Protein AF-A0A1Y2K3E5-F1 (afdb_monomer)

Structure (mmCIF, N/CA/C/O backbone):
data_AF-A0A1Y2K3E5-F1
#
_entry.id   AF-A0A1Y2K3E5-F1
#
loop_
_atom_site.group_PDB
_atom_site.id
_atom_site.type_symbol
_atom_site.label_atom_id
_atom_site.label_alt_id
_atom_site.label_comp_id
_atom_site.label_asym_id
_atom_site.label_entity_id
_atom_site.label_seq_id
_atom_site.pdbx_PDB_ins_code
_atom_site.Cartn_x
_atom_site.Cartn_y
_atom_site.Cartn_z
_atom_site.occupancy
_atom_site.B_iso_or_equiv
_atom_site.auth_seq_id
_atom_site.auth_comp_id
_atom_site.auth_asym_id
_atom_site.auth_atom_id
_atom_site.pdbx_PDB_model_num
ATOM 1 N N . MET A 1 1 ? -9.487 16.649 -10.417 1.00 67.56 1 MET A N 1
ATOM 2 C CA . MET A 1 1 ? -9.302 16.530 -8.953 1.00 67.56 1 MET A CA 1
ATOM 3 C C . MET A 1 1 ? -7.944 17.113 -8.614 1.00 67.56 1 MET A C 1
ATOM 5 O O . MET A 1 1 ? -7.043 16.932 -9.424 1.00 67.56 1 MET A O 1
ATOM 9 N N . SER A 1 2 ? -7.803 17.834 -7.501 1.00 84.88 2 SER A N 1
ATOM 10 C CA . SER A 1 2 ? -6.508 18.377 -7.068 1.00 84.88 2 SER A CA 1
ATOM 11 C C . SER A 1 2 ? -6.048 17.631 -5.824 1.00 84.88 2 SER A C 1
ATOM 13 O O . SER A 1 2 ? -6.600 17.840 -4.748 1.00 84.88 2 SER A O 1
ATOM 15 N N . VAL A 1 3 ? -5.051 16.761 -5.981 1.00 93.88 3 VAL A N 1
ATOM 16 C CA . VAL A 1 3 ? -4.453 16.030 -4.858 1.00 93.88 3 VAL A CA 1
ATOM 17 C C . VAL A 1 3 ? -3.696 17.020 -3.977 1.00 93.88 3 VAL A C 1
ATOM 19 O O . VAL A 1 3 ? -2.953 17.856 -4.492 1.00 93.88 3 VAL A O 1
ATOM 22 N N . SER A 1 4 ? -3.884 16.944 -2.660 1.00 94.44 4 SER A N 1
ATOM 23 C CA . SER A 1 4 ? -3.190 17.817 -1.701 1.00 94.44 4 SER A CA 1
ATOM 24 C C . SER A 1 4 ? -2.384 16.999 -0.702 1.00 94.44 4 SER A C 1
ATOM 26 O O . SER A 1 4 ? -2.816 15.931 -0.281 1.00 94.44 4 SER A O 1
ATOM 28 N N . LYS A 1 5 ? -1.209 17.500 -0.309 1.00 96.00 5 LYS A N 1
ATOM 29 C CA . LYS A 1 5 ? -0.314 16.837 0.647 1.00 96.00 5 LYS A CA 1
ATOM 30 C C . LYS A 1 5 ? -0.525 17.366 2.060 1.00 96.00 5 LYS A C 1
ATOM 32 O O . LYS A 1 5 ? -0.457 18.571 2.280 1.00 96.00 5 LYS A O 1
ATOM 37 N N . ILE A 1 6 ? -0.681 16.454 3.014 1.00 95.81 6 ILE A N 1
ATOM 38 C CA . ILE A 1 6 ? -0.695 16.738 4.450 1.00 95.81 6 ILE A CA 1
ATOM 39 C C . ILE A 1 6 ? 0.574 16.125 5.060 1.00 95.81 6 ILE A C 1
ATOM 41 O O . ILE A 1 6 ? 0.726 14.901 5.039 1.00 95.81 6 ILE A O 1
ATOM 45 N N . PRO A 1 7 ? 1.523 16.931 5.564 1.00 92.94 7 PRO A N 1
ATOM 46 C CA . PRO A 1 7 ? 2.723 16.403 6.204 1.00 92.94 7 PRO A CA 1
ATOM 47 C C . PRO A 1 7 ? 2.375 15.711 7.529 1.00 92.94 7 PRO A C 1
ATOM 49 O O . PRO A 1 7 ? 1.519 16.190 8.267 1.00 92.94 7 PRO A O 1
ATOM 52 N N . TYR A 1 8 ? 3.065 14.610 7.836 1.00 89.31 8 TYR A N 1
ATOM 53 C CA . TYR A 1 8 ? 2.961 13.923 9.129 1.00 89.31 8 TYR A CA 1
ATOM 54 C C . TYR A 1 8 ? 4.321 13.882 9.838 1.00 89.31 8 TYR A C 1
ATOM 56 O O . TYR A 1 8 ? 4.455 14.357 10.961 1.00 89.31 8 TYR A O 1
ATOM 64 N N . SER A 1 9 ? 5.360 13.396 9.155 1.00 89.31 9 SER A N 1
ATOM 65 C CA . SER A 1 9 ? 6.743 13.390 9.646 1.00 89.31 9 SER A CA 1
ATOM 66 C C . SER A 1 9 ? 7.739 13.542 8.490 1.00 89.31 9 SER A C 1
ATOM 68 O O . SER A 1 9 ? 7.356 13.722 7.334 1.00 89.31 9 SER A O 1
ATOM 70 N N . SER A 1 10 ? 9.040 13.436 8.777 1.00 86.31 10 SER A N 1
ATOM 71 C CA . SER A 1 10 ? 10.074 13.360 7.734 1.00 86.31 10 SER A CA 1
ATOM 72 C C . SER A 1 10 ? 9.998 12.076 6.895 1.00 86.31 10 SER A C 1
ATOM 74 O O . SER A 1 10 ? 10.563 12.033 5.803 1.00 86.31 10 SER A O 1
ATOM 76 N N . LYS A 1 11 ? 9.303 11.040 7.387 1.00 88.25 11 LYS A N 1
ATOM 77 C CA . LYS A 1 11 ? 9.222 9.707 6.768 1.00 88.25 11 LYS A CA 1
ATOM 78 C C . LYS A 1 11 ? 7.823 9.357 6.243 1.00 88.25 11 LYS A C 1
ATOM 80 O O . LYS A 1 11 ? 7.705 8.407 5.477 1.00 88.25 11 LYS A O 1
ATOM 85 N N . ALA A 1 12 ? 6.784 10.112 6.607 1.00 93.19 12 ALA A N 1
ATOM 86 C CA . ALA A 1 12 ? 5.406 9.853 6.188 1.00 93.19 12 ALA A CA 1
ATOM 87 C C . ALA A 1 12 ? 4.617 11.146 5.919 1.00 93.19 12 ALA A C 1
ATOM 89 O O . ALA A 1 12 ? 4.841 12.189 6.537 1.00 93.19 12 ALA A O 1
ATOM 90 N N . PHE A 1 13 ? 3.665 11.069 4.993 1.00 95.38 13 PHE A N 1
ATOM 91 C CA . PHE A 1 13 ? 2.698 12.123 4.693 1.00 95.38 13 PHE A CA 1
ATOM 92 C C . PHE A 1 13 ? 1.422 11.498 4.125 1.00 95.38 13 PHE A C 1
ATOM 94 O O . PHE A 1 13 ? 1.464 10.401 3.571 1.00 95.38 13 PHE A O 1
ATOM 101 N N . ALA A 1 14 ? 0.304 12.211 4.225 1.00 96.44 14 ALA A N 1
ATOM 102 C CA . ALA A 1 14 ? -0.957 11.822 3.609 1.00 96.44 14 ALA A CA 1
ATOM 103 C C . ALA A 1 14 ? -1.221 12.632 2.332 1.00 96.44 14 ALA A C 1
ATOM 105 O O . ALA A 1 14 ? -0.739 13.757 2.174 1.00 96.44 14 ALA A O 1
ATOM 106 N N . LEU A 1 15 ? -2.003 12.048 1.426 1.00 97.31 15 LEU A N 1
ATOM 107 C CA . LEU A 1 15 ? -2.538 12.707 0.240 1.00 97.31 15 LEU A CA 1
ATOM 108 C C . LEU A 1 15 ? -4.065 12.683 0.312 1.00 97.31 15 LEU A C 1
ATOM 110 O O . LEU A 1 15 ? -4.647 11.618 0.507 1.00 97.31 15 LEU A O 1
ATOM 114 N N . THR A 1 16 ? -4.712 13.831 0.140 1.00 96.62 16 THR A N 1
ATOM 115 C CA . THR A 1 16 ? -6.176 13.924 0.057 1.00 96.62 16 THR A CA 1
ATOM 116 C C . THR A 1 16 ? -6.634 13.968 -1.393 1.00 96.62 16 THR A C 1
ATOM 118 O O . THR A 1 16 ? -5.876 14.367 -2.278 1.00 96.62 16 THR A O 1
ATOM 121 N N . GLU A 1 17 ? -7.882 13.557 -1.639 1.00 95.44 17 GLU A N 1
ATOM 122 C CA . GLU A 1 17 ? -8.506 13.575 -2.971 1.00 95.44 17 GLU A CA 1
ATOM 123 C C . GLU A 1 17 ? -7.749 12.755 -4.038 1.00 95.44 17 GLU A C 1
ATOM 125 O O . GLU A 1 17 ? -7.818 13.057 -5.232 1.00 95.44 17 GLU A O 1
ATOM 130 N N . LEU A 1 18 ? -7.014 11.709 -3.624 1.00 97.19 18 LEU A N 1
ATOM 131 C CA . LEU A 1 18 ? -6.281 10.823 -4.541 1.00 97.19 18 LEU A CA 1
ATOM 132 C C . LEU A 1 18 ? -7.225 10.013 -5.444 1.00 97.19 18 LEU A C 1
ATOM 134 O O . LEU A 1 18 ? -6.921 9.788 -6.619 1.00 97.19 18 LEU A O 1
ATOM 138 N N . LEU A 1 19 ? -8.356 9.580 -4.884 1.00 96.88 19 LEU A N 1
ATOM 139 C CA . LEU A 1 19 ? -9.433 8.879 -5.573 1.00 96.88 19 LEU A CA 1
ATOM 140 C C . LEU A 1 19 ? -10.728 9.670 -5.433 1.00 96.88 19 LEU A C 1
ATOM 142 O O . LEU A 1 19 ? -11.028 10.160 -4.346 1.00 96.88 19 LEU A O 1
ATOM 146 N N . ASN A 1 20 ? -11.536 9.724 -6.492 1.00 95.75 20 ASN A N 1
ATOM 147 C CA . ASN A 1 20 ? -12.933 10.117 -6.323 1.00 95.75 20 ASN A CA 1
ATOM 148 C C . ASN A 1 20 ? -13.774 8.969 -5.765 1.00 95.75 20 ASN A C 1
ATOM 150 O O . ASN A 1 20 ? -13.440 7.786 -5.811 1.00 95.75 20 ASN A O 1
ATOM 154 N N . ASP A 1 21 ? -14.956 9.360 -5.327 1.00 95.75 21 ASP A N 1
ATOM 155 C CA . ASP A 1 21 ? -16.085 8.521 -4.976 1.00 95.75 21 ASP A CA 1
ATOM 156 C C . ASP A 1 21 ? -16.366 7.337 -5.910 1.00 95.75 21 ASP A C 1
ATOM 158 O O . ASP A 1 21 ? -16.609 6.223 -5.441 1.00 95.75 21 ASP A O 1
ATOM 162 N N . ALA A 1 22 ? -16.366 7.554 -7.226 1.00 97.31 22 ALA A N 1
ATOM 163 C CA . ALA A 1 22 ? -16.674 6.499 -8.183 1.00 97.31 22 ALA A CA 1
ATOM 164 C C . ALA A 1 22 ? -15.540 5.466 -8.269 1.00 97.31 22 ALA A C 1
ATOM 166 O O . ALA A 1 22 ? -15.823 4.267 -8.274 1.00 97.31 22 ALA A O 1
ATOM 167 N N . GLU A 1 23 ? -14.283 5.916 -8.268 1.00 97.56 23 GLU A N 1
ATOM 168 C CA . GLU A 1 23 ? -13.084 5.070 -8.256 1.00 97.56 23 GLU A CA 1
ATOM 169 C C . GLU A 1 23 ? -13.016 4.236 -6.974 1.00 97.56 23 GLU A C 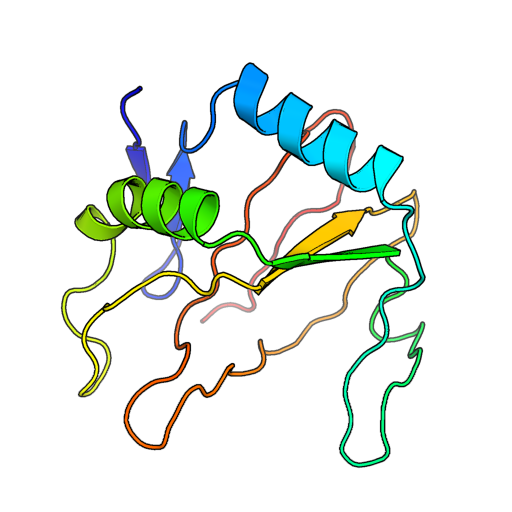1
ATOM 171 O O . GLU A 1 23 ? -12.880 3.014 -7.024 1.00 97.56 23 GLU A O 1
ATOM 176 N N . ARG A 1 24 ? -13.218 4.881 -5.823 1.00 97.19 24 ARG A N 1
ATOM 177 C CA . ARG A 1 24 ? -13.256 4.239 -4.507 1.00 97.19 24 ARG A CA 1
ATOM 178 C C . ARG A 1 24 ? -14.311 3.132 -4.440 1.00 97.19 24 ARG A C 1
ATOM 180 O O . ARG A 1 24 ? -14.005 1.991 -4.093 1.00 97.19 24 ARG A O 1
ATOM 187 N N . ARG A 1 25 ? -15.543 3.429 -4.876 1.00 97.69 25 ARG A N 1
ATOM 188 C CA . ARG A 1 25 ? -16.626 2.433 -4.960 1.00 97.69 25 ARG A CA 1
ATOM 189 C C . ARG A 1 25 ? -16.332 1.323 -5.969 1.00 97.69 25 ARG A C 1
ATOM 191 O O . ARG A 1 25 ? -16.740 0.187 -5.740 1.00 97.69 25 ARG A O 1
ATOM 198 N N . ALA A 1 26 ? -15.659 1.619 -7.081 1.00 98.00 26 ALA A N 1
ATOM 199 C CA . ALA A 1 26 ? -15.283 0.606 -8.065 1.00 98.00 26 ALA A CA 1
ATOM 200 C C . ALA A 1 26 ? -14.273 -0.398 -7.488 1.00 98.00 26 ALA A C 1
ATOM 202 O O . ALA A 1 26 ? -14.478 -1.601 -7.643 1.00 98.00 26 ALA A O 1
ATOM 203 N N . ILE A 1 27 ? -13.259 0.073 -6.755 1.00 98.06 27 ILE A N 1
ATOM 204 C CA . ILE A 1 27 ? -12.273 -0.792 -6.088 1.00 98.06 27 ILE A CA 1
ATOM 205 C C . ILE A 1 27 ? -12.944 -1.660 -5.013 1.00 98.06 27 ILE A C 1
ATOM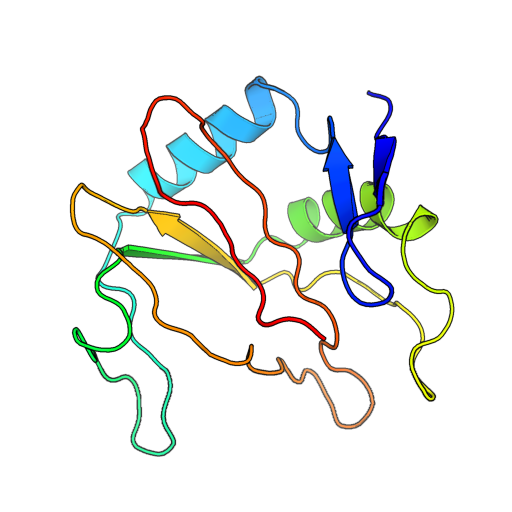 207 O O . ILE A 1 27 ? -12.716 -2.869 -4.975 1.00 98.06 27 ILE A O 1
ATOM 211 N N . ILE A 1 28 ? -13.834 -1.088 -4.190 1.00 97.69 28 ILE A N 1
ATOM 212 C CA . ILE A 1 28 ? -14.593 -1.858 -3.186 1.00 97.69 28 ILE A CA 1
ATOM 213 C C . ILE A 1 28 ? -15.428 -2.961 -3.849 1.00 97.69 28 ILE A C 1
ATOM 215 O O . ILE A 1 28 ? -15.378 -4.118 -3.423 1.00 97.69 28 ILE A O 1
ATOM 219 N N . ARG A 1 29 ? -16.175 -2.627 -4.914 1.00 98.00 29 ARG A N 1
ATOM 220 C CA . ARG A 1 29 ? -16.987 -3.609 -5.653 1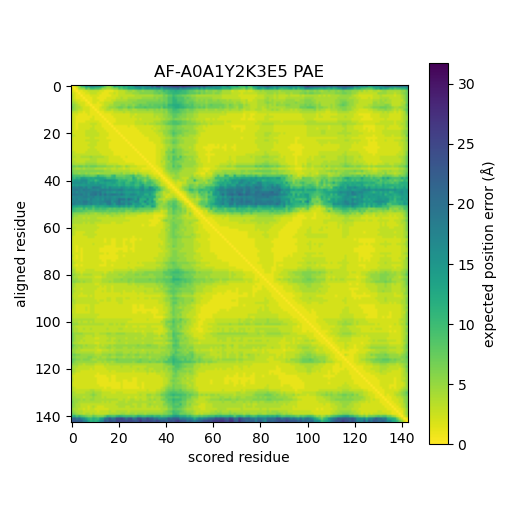.00 98.00 29 ARG A CA 1
ATOM 221 C C . ARG A 1 29 ? -16.136 -4.715 -6.266 1.00 98.00 29 ARG A C 1
ATOM 223 O O . ARG A 1 29 ? -16.555 -5.866 -6.228 1.00 98.00 29 ARG A O 1
ATOM 230 N N . ARG A 1 30 ? -14.953 -4.383 -6.792 1.00 97.31 30 ARG A N 1
ATOM 231 C CA . ARG A 1 30 ? -14.008 -5.374 -7.318 1.00 97.31 30 ARG A CA 1
ATOM 232 C C . ARG A 1 30 ? -13.610 -6.381 -6.243 1.00 97.31 30 ARG A C 1
ATOM 234 O O . ARG A 1 30 ? -13.745 -7.574 -6.472 1.00 97.31 30 ARG A O 1
ATOM 241 N N . GLY A 1 31 ? -13.219 -5.917 -5.054 1.00 95.69 31 GLY A N 1
ATOM 242 C CA . GLY A 1 31 ? -12.882 -6.814 -3.943 1.00 95.69 31 GLY A CA 1
ATOM 243 C C . GLY A 1 31 ? -14.030 -7.736 -3.541 1.00 95.69 31 GLY A C 1
ATOM 244 O O . GLY A 1 31 ? -13.823 -8.922 -3.303 1.00 95.69 31 GLY A O 1
ATOM 245 N N . ALA A 1 32 ? -15.257 -7.208 -3.497 1.00 95.56 32 ALA A N 1
ATOM 246 C CA . ALA A 1 32 ? -16.439 -8.019 -3.212 1.00 95.56 32 ALA A CA 1
ATOM 247 C C . ALA A 1 32 ? -16.694 -9.088 -4.291 1.00 95.56 32 ALA A C 1
ATOM 249 O O . ALA A 1 32 ? -17.079 -10.203 -3.949 1.00 95.56 32 ALA A O 1
ATOM 250 N N . ALA A 1 33 ? -16.465 -8.757 -5.565 1.00 96.81 33 ALA A N 1
ATOM 251 C CA . ALA A 1 33 ? -16.651 -9.672 -6.688 1.00 96.81 33 ALA A CA 1
ATOM 252 C C . ALA A 1 33 ? -15.558 -10.751 -6.782 1.00 96.81 33 ALA A C 1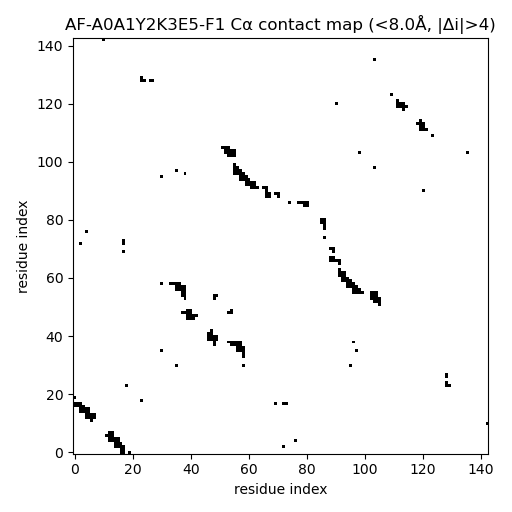
ATOM 254 O O . ALA A 1 33 ? -15.867 -11.889 -7.120 1.00 96.81 33 ALA A O 1
ATOM 255 N N . GLU A 1 34 ? -14.301 -10.412 -6.483 1.00 95.69 34 GLU A N 1
ATOM 256 C CA . GLU A 1 34 ? -13.179 -11.364 -6.521 1.00 95.69 34 GLU A CA 1
ATOM 257 C C . GLU A 1 34 ? -13.184 -12.343 -5.337 1.00 95.69 34 GLU A C 1
ATOM 259 O O . GLU A 1 34 ? -12.705 -13.465 -5.471 1.00 95.69 34 GLU A O 1
ATOM 264 N N . GLY A 1 35 ? -13.776 -11.953 -4.205 1.00 94.38 35 GLY A N 1
ATOM 265 C CA . GLY A 1 35 ? -13.905 -12.807 -3.027 1.00 94.38 35 GLY A CA 1
ATOM 266 C C . GLY A 1 35 ? -12.706 -12.696 -2.084 1.00 94.38 35 GLY A C 1
ATOM 267 O O . GLY A 1 35 ? -11.568 -13.010 -2.415 1.00 94.38 35 GLY A O 1
ATOM 268 N N . TYR A 1 36 ? -12.975 -12.243 -0.863 1.00 94.50 36 TYR A N 1
ATOM 269 C CA . TYR A 1 36 ? -11.956 -12.064 0.166 1.00 94.50 36 TYR A CA 1
ATOM 270 C C . TYR A 1 36 ? -11.544 -13.392 0.806 1.00 94.50 36 TYR A C 1
ATOM 272 O O . TYR A 1 36 ? -12.390 -14.205 1.178 1.00 94.50 36 TYR A O 1
ATOM 280 N N . HIS A 1 37 ? -10.240 -13.553 1.027 1.00 91.56 37 HIS A N 1
ATOM 281 C CA . HIS A 1 37 ? -9.663 -14.681 1.756 1.00 91.56 37 HIS A CA 1
ATOM 282 C C . HIS A 1 37 ? -8.823 -14.195 2.934 1.00 91.56 37 HIS A C 1
ATOM 284 O O . HIS A 1 37 ? -8.380 -13.048 2.954 1.00 91.56 37 HIS A O 1
ATOM 290 N N . LYS A 1 38 ? -8.548 -15.073 3.903 1.00 90.06 38 LYS A N 1
ATOM 291 C CA . LYS A 1 38 ? -7.661 -14.737 5.021 1.00 90.06 38 LYS A CA 1
ATOM 292 C C . LYS A 1 38 ? -6.309 -14.245 4.516 1.00 90.06 38 LYS A C 1
ATOM 294 O O . LYS A 1 38 ? -5.686 -14.840 3.632 1.00 90.06 38 LYS A O 1
ATOM 299 N N . ALA A 1 39 ? -5.850 -13.129 5.069 1.00 83.50 39 ALA A N 1
ATOM 300 C CA . ALA A 1 39 ? -4.629 -12.500 4.621 1.00 83.50 39 ALA A CA 1
ATOM 301 C C . ALA A 1 39 ? -3.412 -13.309 5.117 1.00 83.50 39 ALA A C 1
ATOM 303 O O . ALA A 1 39 ? -2.870 -13.060 6.186 1.00 83.50 39 ALA A O 1
ATOM 304 N N . LEU A 1 40 ? -2.886 -14.222 4.296 1.00 82.25 40 LEU A N 1
ATOM 305 C CA . LEU A 1 40 ? -1.684 -15.009 4.632 1.00 82.25 40 LEU A CA 1
ATOM 306 C C . LEU A 1 40 ? -0.388 -14.185 4.556 1.00 82.25 40 LEU A C 1
ATOM 308 O O . LEU A 1 40 ? -0.207 -13.405 3.608 1.00 82.25 40 LEU A O 1
ATOM 312 N N . MET A 1 41 ? 0.510 -14.358 5.522 1.00 72.44 41 MET A N 1
ATOM 313 C CA . MET A 1 41 ? 1.869 -13.809 5.500 1.00 72.44 41 MET A CA 1
ATOM 314 C C . MET A 1 41 ? 2.787 -14.707 4.675 1.00 72.44 41 MET A C 1
ATOM 316 O O . MET A 1 41 ? 2.607 -15.919 4.659 1.00 72.44 41 MET A O 1
ATOM 320 N N . GLN A 1 42 ? 3.745 -14.112 3.970 1.00 77.19 42 GLN A N 1
ATOM 321 C CA . GLN A 1 42 ? 4.764 -14.867 3.241 1.00 77.19 42 GLN A CA 1
ATOM 322 C C . GLN A 1 42 ? 5.979 -15.038 4.153 1.00 77.19 42 GLN A C 1
ATOM 324 O O . GLN A 1 42 ? 6.538 -14.039 4.602 1.00 77.19 42 GLN A O 1
ATOM 329 N N . THR A 1 43 ? 6.360 -16.282 4.423 1.00 73.38 43 THR A N 1
ATOM 330 C CA . THR A 1 43 ? 7.580 -16.658 5.147 1.00 73.38 43 THR A CA 1
ATOM 331 C C . THR A 1 43 ? 8.496 -17.464 4.227 1.00 73.38 43 THR A C 1
ATOM 333 O O . THR A 1 43 ? 8.090 -17.840 3.127 1.00 73.38 43 THR A O 1
ATOM 336 N N . GLU A 1 44 ? 9.722 -17.760 4.663 1.00 72.31 44 GLU A N 1
ATOM 337 C CA . GLU A 1 44 ? 10.640 -18.625 3.900 1.00 72.31 44 GLU A CA 1
ATOM 338 C C . GLU A 1 44 ? 10.032 -20.017 3.646 1.00 72.31 44 GLU A C 1
ATOM 340 O O . GLU A 1 44 ? 10.146 -20.544 2.542 1.00 72.31 44 GLU A O 1
ATOM 345 N N . ASP A 1 45 ? 9.274 -20.544 4.614 1.00 76.88 45 ASP A N 1
ATOM 346 C CA . ASP A 1 45 ? 8.608 -21.853 4.530 1.00 76.88 45 ASP A CA 1
ATOM 347 C C . ASP A 1 45 ? 7.230 -21.833 3.829 1.00 76.88 45 ASP A C 1
ATOM 349 O O . ASP A 1 45 ? 6.501 -22.826 3.844 1.00 76.88 45 ASP A O 1
ATOM 353 N N . GLY A 1 46 ? 6.842 -20.709 3.211 1.00 75.44 46 GLY A N 1
ATOM 354 C CA . GLY A 1 46 ? 5.578 -20.566 2.480 1.00 75.44 46 GLY A CA 1
ATOM 355 C C . GLY A 1 46 ? 4.563 -19.622 3.129 1.00 75.44 46 GLY A C 1
ATOM 356 O O . GLY A 1 46 ? 4.903 -18.725 3.894 1.00 75.44 46 GLY A O 1
ATOM 357 N N . ALA A 1 47 ? 3.288 -19.756 2.754 1.00 75.88 47 ALA A N 1
ATOM 358 C CA . ALA A 1 47 ? 2.238 -18.850 3.213 1.00 75.88 47 ALA A CA 1
ATOM 359 C C . ALA A 1 47 ? 1.639 -19.319 4.549 1.00 75.88 47 ALA A C 1
ATOM 361 O O . ALA A 1 47 ? 1.028 -20.385 4.608 1.00 75.88 47 ALA A O 1
ATOM 362 N N . VAL A 1 48 ? 1.752 -18.504 5.599 1.00 76.88 48 VAL A N 1
ATOM 363 C CA . VAL A 1 48 ? 1.261 -18.824 6.950 1.00 76.88 48 VAL A CA 1
ATOM 364 C C . VAL A 1 48 ? 0.147 -17.861 7.355 1.00 76.88 48 VAL A C 1
ATOM 366 O O . VAL A 1 48 ? 0.236 -16.649 7.138 1.00 76.88 48 VAL A O 1
ATOM 369 N N . TYR A 1 49 ? -0.921 -18.388 7.955 1.00 74.81 49 TYR A N 1
ATOM 370 C CA . TYR A 1 49 ? -1.897 -17.573 8.677 1.00 74.81 49 TYR A CA 1
ATOM 371 C C . TYR A 1 49 ? -1.403 -17.392 10.113 1.00 74.81 49 TYR A C 1
ATOM 373 O O . TYR A 1 49 ? -1.425 -18.340 10.892 1.00 74.81 49 TYR A O 1
ATOM 381 N N . ALA A 1 50 ? -0.920 -16.196 10.445 1.00 75.62 50 ALA A N 1
ATOM 382 C CA . ALA A 1 50 ? -0.533 -15.847 11.807 1.00 75.62 50 ALA A CA 1
ATOM 383 C C . ALA A 1 50 ? -1.548 -14.854 12.363 1.00 75.62 50 ALA A C 1
ATOM 385 O O . ALA A 1 50 ? -1.396 -13.641 12.218 1.00 75.62 50 ALA A O 1
ATOM 386 N N . GLU A 1 51 ? -2.599 -15.401 12.964 1.00 74.12 51 GLU A N 1
ATOM 387 C CA . GLU A 1 51 ? -3.724 -14.633 13.496 1.00 74.12 51 GLU A CA 1
ATOM 388 C C . GLU A 1 51 ? -3.284 -13.568 14.510 1.00 74.12 51 GLU A C 1
ATOM 390 O O . GLU A 1 51 ? -3.811 -12.462 14.482 1.00 74.12 51 GLU A O 1
ATOM 395 N N . GLU A 1 52 ? -2.249 -13.871 15.301 1.00 77.75 52 GLU A N 1
ATOM 396 C CA . GLU A 1 52 ? -1.629 -12.967 16.284 1.00 77.75 52 GLU A CA 1
ATOM 397 C C . GLU A 1 52 ? -0.917 -11.759 15.658 1.00 77.75 52 GLU A C 1
ATOM 399 O O . GLU A 1 52 ? -0.645 -10.771 16.329 1.00 77.75 52 GLU A O 1
ATOM 404 N N . THR A 1 53 ? -0.560 -11.834 14.373 1.00 76.94 53 THR A N 1
ATOM 405 C CA . THR A 1 53 ? 0.082 -10.729 13.646 1.00 76.94 53 THR A CA 1
ATOM 406 C C . THR A 1 53 ? -0.941 -9.975 12.816 1.00 76.94 53 THR A C 1
ATOM 408 O O . THR A 1 53 ? -0.948 -8.745 12.786 1.00 76.94 53 THR A O 1
ATOM 411 N N . ARG A 1 54 ? -1.819 -10.705 12.125 1.00 86.94 54 ARG A N 1
ATOM 412 C CA . ARG A 1 54 ? -2.949 -10.129 11.405 1.00 86.94 54 ARG A CA 1
ATOM 413 C C . ARG A 1 54 ? -4.039 -11.160 11.177 1.00 86.94 54 ARG A C 1
ATOM 415 O O . ARG A 1 54 ? -3.780 -12.303 10.805 1.00 86.94 54 ARG A O 1
ATOM 422 N N . ASN A 1 55 ? -5.274 -10.707 11.276 1.00 90.56 55 ASN A N 1
ATOM 423 C CA . ASN A 1 55 ? -6.468 -11.537 11.116 1.00 90.56 55 ASN A CA 1
ATOM 424 C C . ASN A 1 55 ? -7.438 -10.981 10.055 1.00 90.56 55 ASN A C 1
ATOM 426 O O . ASN A 1 55 ? -8.542 -11.504 9.877 1.00 90.56 55 ASN A O 1
ATOM 430 N N . ASN A 1 56 ? -7.010 -9.944 9.325 1.00 92.94 56 ASN A N 1
ATOM 431 C CA . ASN A 1 56 ? -7.782 -9.306 8.268 1.00 92.94 56 ASN A CA 1
ATOM 432 C C . ASN A 1 56 ? -7.964 -10.201 7.032 1.00 92.94 56 ASN A C 1
ATOM 434 O O . ASN A 1 56 ? -7.235 -11.175 6.816 1.00 92.94 56 ASN A O 1
ATOM 438 N N . ASP A 1 57 ? -8.912 -9.825 6.175 1.00 94.75 57 ASP A N 1
ATOM 439 C CA . ASP A 1 57 ? -9.083 -10.467 4.877 1.00 94.75 57 ASP A CA 1
ATOM 440 C C . ASP A 1 57 ? -8.368 -9.672 3.778 1.00 94.75 57 ASP A C 1
ATOM 442 O O . ASP A 1 57 ? -8.123 -8.467 3.911 1.00 94.75 57 ASP A O 1
ATOM 446 N N . ARG A 1 58 ? -8.040 -10.339 2.670 1.00 95.50 58 ARG A N 1
ATOM 447 C CA . ARG A 1 58 ? -7.348 -9.757 1.524 1.00 95.50 58 ARG A CA 1
ATOM 448 C C . ARG A 1 58 ? -7.823 -10.341 0.195 1.00 95.50 58 ARG A C 1
ATOM 450 O O . ARG A 1 58 ? -8.048 -11.543 0.080 1.00 95.50 58 ARG A O 1
ATOM 457 N N . VAL A 1 59 ? -7.844 -9.477 -0.813 1.00 96.44 59 VAL A N 1
ATOM 458 C CA . VAL A 1 59 ? -7.823 -9.813 -2.240 1.00 96.44 59 VAL A CA 1
ATOM 459 C C . VAL A 1 59 ? -6.498 -9.323 -2.830 1.00 96.44 59 VAL A C 1
ATOM 461 O O . VAL A 1 59 ? -5.993 -8.267 -2.436 1.00 96.44 59 VAL A O 1
ATOM 464 N N . ILE A 1 60 ? -5.905 -10.101 -3.735 1.00 95.56 60 ILE A N 1
ATOM 465 C CA . ILE A 1 60 ? -4.726 -9.693 -4.506 1.00 95.56 60 ILE A CA 1
ATOM 466 C C . ILE A 1 60 ? -5.105 -9.704 -5.977 1.00 95.56 60 ILE A C 1
ATOM 468 O O . ILE A 1 60 ? -5.562 -10.727 -6.475 1.00 95.56 60 ILE A O 1
A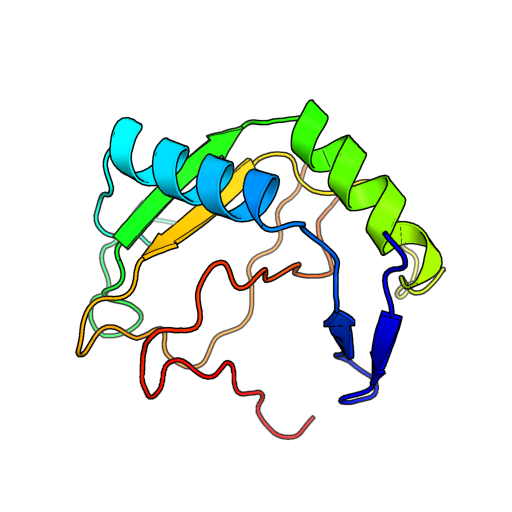TOM 472 N N . PHE A 1 61 ? -4.835 -8.601 -6.666 1.00 96.19 61 PHE A N 1
ATOM 473 C CA . PHE A 1 61 ? -5.011 -8.507 -8.107 1.00 96.19 61 PHE A CA 1
ATOM 474 C C . PHE A 1 61 ? -3.880 -7.706 -8.746 1.00 96.19 61 PHE A C 1
ATOM 476 O O . PHE A 1 61 ? -3.223 -6.899 -8.085 1.00 96.19 61 PHE A O 1
ATOM 483 N N . VAL A 1 62 ? -3.668 -7.935 -10.040 1.00 97.25 62 VAL A N 1
ATOM 484 C CA . VAL A 1 62 ? -2.720 -7.176 -10.862 1.00 97.25 62 VAL A CA 1
ATOM 485 C C . VAL A 1 62 ? -3.497 -6.190 -11.729 1.00 97.25 62 VAL A C 1
ATOM 487 O O . VAL A 1 62 ? -4.504 -6.566 -12.331 1.00 97.25 62 VAL A O 1
ATOM 490 N N . ASP A 1 63 ? -3.061 -4.931 -11.764 1.00 98.00 63 ASP A N 1
ATOM 491 C CA . ASP A 1 63 ? -3.685 -3.880 -12.574 1.00 98.00 63 ASP A CA 1
ATOM 492 C C . ASP A 1 63 ? -2.674 -2.786 -12.960 1.00 98.00 63 ASP A C 1
ATOM 494 O O . ASP A 1 63 ? -2.430 -1.830 -12.221 1.00 98.00 63 ASP A O 1
ATOM 498 N N . ALA A 1 64 ? -2.051 -2.937 -14.128 1.00 98.19 64 ALA A N 1
ATOM 499 C CA . ALA A 1 64 ? -1.034 -2.000 -14.599 1.00 98.19 64 ALA A CA 1
ATOM 500 C C . ALA A 1 64 ? -1.605 -0.601 -14.901 1.00 98.19 64 ALA A C 1
ATOM 502 O O . ALA A 1 64 ? -0.942 0.401 -14.623 1.00 98.19 64 ALA A O 1
ATOM 503 N N . ASP A 1 65 ? -2.839 -0.520 -15.404 1.00 98.31 65 ASP A N 1
ATOM 504 C CA . ASP A 1 65 ? -3.480 0.746 -15.777 1.00 98.31 65 ASP A CA 1
ATOM 505 C C . ASP A 1 65 ? -3.835 1.570 -14.534 1.00 98.31 65 ASP A C 1
ATOM 507 O O . ASP A 1 65 ? -3.585 2.782 -14.474 1.00 98.31 65 ASP A O 1
ATOM 511 N N . LEU A 1 66 ? -4.361 0.911 -13.494 1.00 98.06 66 LEU A N 1
ATOM 512 C CA . LEU A 1 66 ? -4.596 1.540 -12.198 1.00 98.06 66 LEU A CA 1
ATOM 513 C C . LEU A 1 66 ? -3.279 2.008 -11.572 1.00 98.06 66 LEU A C 1
ATOM 515 O O . LEU A 1 66 ? -3.208 3.126 -11.056 1.00 98.06 66 LEU A O 1
ATOM 519 N N . ALA A 1 67 ? -2.227 1.188 -11.642 1.00 98.44 67 ALA A N 1
ATOM 520 C CA . ALA A 1 67 ? -0.918 1.544 -11.108 1.00 98.44 67 ALA A CA 1
ATOM 521 C C . ALA A 1 67 ? -0.315 2.763 -11.814 1.00 98.44 67 ALA A C 1
ATOM 523 O O . ALA A 1 67 ? 0.148 3.686 -11.143 1.00 98.44 67 ALA A O 1
ATOM 524 N N . GLN A 1 68 ? -0.379 2.813 -13.146 1.00 98.50 68 GLN A N 1
ATOM 525 C CA . GLN A 1 68 ? 0.076 3.960 -13.930 1.00 98.50 68 GLN A CA 1
ATOM 526 C C . GLN A 1 68 ? -0.728 5.223 -13.597 1.00 98.50 68 GLN A C 1
ATOM 528 O O . GLN A 1 68 ? -0.150 6.288 -13.367 1.00 98.50 68 GLN A O 1
ATOM 533 N N . THR A 1 69 ? -2.055 5.096 -13.514 1.00 98.00 69 THR A N 1
ATOM 534 C CA . THR A 1 69 ? -2.960 6.205 -13.186 1.00 98.00 69 THR A CA 1
ATOM 535 C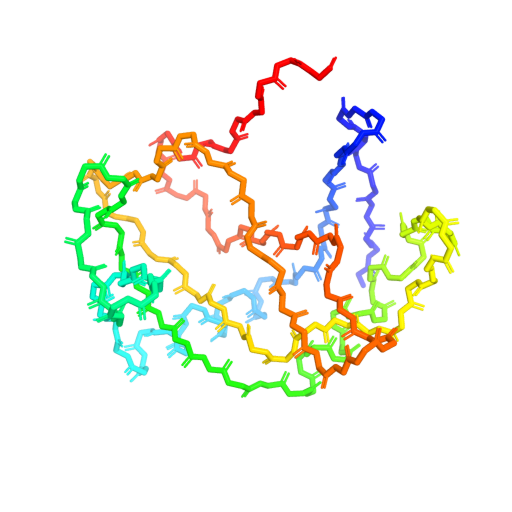 C . THR A 1 69 ? -2.658 6.786 -11.806 1.00 98.00 69 THR A C 1
ATOM 537 O O . THR A 1 69 ? -2.560 8.004 -11.652 1.00 98.00 69 THR A O 1
ATOM 540 N N . LEU A 1 70 ? -2.495 5.930 -10.795 1.00 98.31 70 LEU A N 1
ATOM 541 C CA . LEU A 1 70 ? -2.165 6.357 -9.437 1.00 98.31 70 LEU A CA 1
ATOM 542 C C . LEU A 1 70 ? -0.750 6.927 -9.349 1.00 98.31 70 LEU A C 1
ATOM 544 O O . LEU A 1 70 ? -0.561 7.949 -8.694 1.00 98.31 70 LEU A O 1
ATOM 548 N N . TYR A 1 71 ? 0.224 6.323 -10.037 1.00 98.31 71 TYR A N 1
ATOM 549 C CA . TYR A 1 71 ? 1.598 6.820 -10.068 1.00 98.31 71 TYR A CA 1
ATOM 550 C C . TYR A 1 71 ? 1.661 8.265 -10.577 1.00 98.31 71 TYR A C 1
ATOM 552 O O . TYR A 1 71 ? 2.220 9.120 -9.895 1.00 98.31 71 TYR A O 1
ATOM 560 N N . ALA A 1 72 ? 0.998 8.570 -11.698 1.00 97.75 72 ALA A N 1
ATOM 561 C CA . ALA A 1 72 ? 0.957 9.925 -12.253 1.00 97.75 72 ALA A CA 1
ATOM 562 C C . ALA A 1 72 ? 0.360 10.963 -11.279 1.00 97.75 72 ALA A C 1
ATOM 564 O O . ALA A 1 72 ? 0.736 12.133 -11.303 1.00 97.75 72 ALA A O 1
ATOM 565 N N . ARG A 1 73 ? -0.563 10.545 -10.401 1.00 97.81 73 ARG A N 1
ATOM 566 C CA . ARG A 1 73 ? -1.160 11.419 -9.376 1.00 97.81 73 ARG A CA 1
ATOM 567 C C . ARG A 1 73 ? -0.228 11.657 -8.192 1.00 97.81 73 ARG A C 1
ATOM 569 O O . ARG A 1 73 ? -0.245 12.750 -7.633 1.00 97.81 73 ARG A O 1
ATOM 576 N N . ILE A 1 74 ? 0.545 10.650 -7.782 1.00 97.69 74 ILE A N 1
ATOM 577 C CA . ILE A 1 74 ? 1.390 10.732 -6.580 1.00 97.69 74 ILE A CA 1
ATOM 578 C C . ILE A 1 74 ? 2.816 11.207 -6.868 1.00 97.69 74 ILE A C 1
ATOM 580 O O . ILE A 1 74 ? 3.445 11.760 -5.969 1.00 97.69 74 ILE A O 1
ATOM 584 N N . GLU A 1 75 ? 3.326 11.005 -8.087 1.00 97.00 75 GLU A N 1
ATOM 585 C CA . GLU A 1 75 ? 4.708 11.307 -8.483 1.00 97.00 75 GLU A CA 1
ATOM 586 C C . GLU A 1 75 ? 5.172 12.716 -8.070 1.00 97.00 75 GLU A C 1
ATOM 588 O O . GLU A 1 75 ? 6.249 12.809 -7.474 1.00 97.00 75 GLU A O 1
ATOM 593 N N . PRO A 1 76 ? 4.376 13.795 -8.243 1.00 96.44 76 PRO A N 1
ATOM 594 C CA . PRO A 1 76 ? 4.787 15.145 -7.841 1.00 96.44 76 PRO A CA 1
ATOM 595 C C . PRO A 1 76 ? 5.079 15.312 -6.341 1.00 96.44 76 PRO A C 1
ATOM 597 O O . PRO A 1 76 ? 5.709 16.289 -5.937 1.00 96.44 76 PRO A O 1
ATOM 600 N N . PHE A 1 77 ? 4.605 14.390 -5.499 1.00 96.31 77 PHE A N 1
ATOM 601 C CA . PHE A 1 77 ? 4.740 14.451 -4.043 1.00 96.31 77 PHE A CA 1
ATOM 602 C C . PHE A 1 77 ? 5.845 13.543 -3.496 1.00 96.31 77 PHE A C 1
ATOM 604 O O . PHE A 1 77 ? 6.166 13.633 -2.301 1.00 96.31 77 PHE A O 1
ATOM 611 N N . LEU A 1 78 ? 6.406 12.670 -4.341 1.00 95.56 78 LEU A N 1
ATOM 612 C CA . LEU A 1 78 ? 7.458 11.734 -3.965 1.00 95.56 78 LEU A CA 1
ATOM 613 C C . LEU A 1 78 ? 8.815 12.448 -3.853 1.00 95.56 78 LEU A C 1
ATOM 615 O O . LEU A 1 78 ? 9.095 13.387 -4.600 1.00 95.56 78 LEU A O 1
ATOM 619 N N . PRO A 1 79 ? 9.701 12.004 -2.946 1.00 93.69 79 PRO A N 1
ATOM 620 C CA . PRO A 1 79 ? 11.079 12.476 -2.944 1.00 93.69 79 PRO A CA 1
ATOM 621 C C . PRO A 1 79 ? 11.766 12.084 -4.259 1.00 93.69 79 PRO A C 1
ATOM 623 O O . PRO A 1 79 ? 11.691 10.938 -4.697 1.00 93.69 79 PRO A O 1
ATOM 626 N N . SER A 1 80 ? 12.495 13.020 -4.866 1.00 94.81 80 SER A N 1
ATOM 627 C CA . SER A 1 80 ? 13.214 12.787 -6.129 1.00 94.81 80 SER A CA 1
ATOM 628 C C . SER A 1 80 ? 14.378 11.791 -6.004 1.00 94.81 80 SER A C 1
ATOM 630 O O . SER A 1 80 ? 14.893 11.305 -7.019 1.00 94.81 80 SER A O 1
ATOM 632 N N . LEU A 1 81 ? 14.804 11.501 -4.769 1.00 95.56 81 LEU A N 1
ATOM 633 C CA . LEU A 1 81 ? 15.853 10.547 -4.433 1.00 95.56 81 LEU A CA 1
ATOM 634 C C . LEU A 1 81 ? 15.625 9.953 -3.033 1.00 95.56 81 LEU A C 1
ATOM 636 O O . LEU A 1 81 ? 15.387 10.684 -2.073 1.00 95.56 81 LEU A O 1
ATOM 640 N N . ILE A 1 82 ? 15.764 8.633 -2.911 1.00 93.25 82 ILE A N 1
ATOM 641 C CA . ILE A 1 82 ? 15.854 7.911 -1.636 1.00 93.25 82 ILE A CA 1
ATOM 642 C C . ILE A 1 82 ? 17.149 7.102 -1.664 1.00 93.25 82 ILE A C 1
ATOM 644 O O . ILE A 1 82 ? 17.266 6.129 -2.411 1.00 93.25 82 ILE A O 1
ATOM 648 N N . ALA A 1 83 ? 18.133 7.510 -0.859 1.00 91.62 83 ALA A N 1
ATOM 649 C CA . ALA A 1 83 ? 19.512 7.026 -0.948 1.00 91.62 83 ALA A CA 1
ATOM 650 C C . ALA A 1 83 ? 20.075 7.174 -2.377 1.00 91.62 83 ALA A C 1
ATOM 652 O O . ALA A 1 83 ? 20.411 8.281 -2.783 1.00 91.62 83 ALA A O 1
ATOM 653 N N . ILE A 1 84 ? 20.151 6.084 -3.146 1.00 95.00 84 ILE A N 1
ATOM 654 C CA . ILE A 1 84 ? 20.620 6.068 -4.545 1.00 95.00 84 ILE A CA 1
ATOM 655 C C . ILE A 1 84 ? 19.499 5.786 -5.557 1.00 95.00 84 ILE A C 1
ATOM 657 O O . ILE A 1 84 ? 19.757 5.681 -6.753 1.00 95.00 84 ILE A O 1
ATOM 661 N N . TYR A 1 85 ? 18.260 5.627 -5.090 1.00 96.19 85 TYR A N 1
ATOM 662 C CA . TYR A 1 85 ? 17.122 5.226 -5.910 1.00 96.19 85 TYR A CA 1
ATOM 663 C C . TYR A 1 85 ? 16.251 6.422 -6.266 1.00 96.19 85 TYR A C 1
ATOM 665 O O . TYR A 1 85 ? 16.015 7.300 -5.435 1.00 96.19 85 TYR A O 1
ATOM 673 N N . ARG A 1 86 ? 15.723 6.419 -7.489 1.00 97.06 86 ARG A N 1
ATOM 674 C CA . ARG A 1 86 ? 14.720 7.381 -7.952 1.00 97.06 86 ARG A CA 1
ATOM 675 C C . ARG A 1 86 ? 13.362 6.689 -8.080 1.00 97.06 86 ARG A C 1
ATOM 677 O O . ARG A 1 86 ? 13.346 5.502 -8.420 1.00 97.06 86 ARG A O 1
ATOM 684 N N . PRO A 1 87 ? 12.245 7.392 -7.821 1.00 96.81 87 PRO A N 1
ATOM 685 C CA . PRO A 1 87 ? 10.923 6.895 -8.182 1.00 96.81 87 PRO A CA 1
ATOM 686 C C . PRO A 1 87 ? 10.880 6.508 -9.663 1.00 96.81 87 PRO A C 1
ATOM 688 O O . PRO A 1 87 ? 11.480 7.183 -10.498 1.00 96.81 87 PRO A O 1
ATOM 691 N N . LEU A 1 88 ? 10.213 5.395 -9.962 1.00 96.81 88 LEU A N 1
ATOM 692 C CA . LEU A 1 88 ? 10.110 4.852 -11.317 1.00 96.81 88 LEU A CA 1
ATOM 693 C C . LEU A 1 88 ? 8.661 4.518 -11.669 1.00 96.81 88 LEU A C 1
ATOM 695 O O . LEU A 1 88 ? 8.179 4.898 -12.729 1.00 96.81 88 LEU A O 1
ATOM 699 N N . CYS A 1 89 ? 7.981 3.779 -10.793 1.00 97.12 89 CYS A N 1
ATOM 700 C CA . CYS A 1 89 ? 6.602 3.356 -10.988 1.00 97.12 89 CYS A CA 1
ATOM 701 C C . CYS A 1 89 ? 5.953 2.977 -9.650 1.00 97.12 89 CYS A C 1
ATOM 703 O O . CYS A 1 89 ? 6.636 2.816 -8.632 1.00 97.12 89 CYS A O 1
ATOM 705 N N . LEU A 1 90 ? 4.632 2.787 -9.671 1.00 97.81 90 LEU A N 1
ATOM 706 C CA . LEU A 1 90 ? 3.902 2.083 -8.620 1.00 97.81 90 LEU A CA 1
ATOM 707 C C . LEU A 1 90 ? 3.877 0.578 -8.934 1.00 97.81 90 LEU A C 1
ATOM 709 O O . LEU A 1 90 ? 3.830 0.191 -10.099 1.00 97.81 90 LEU A O 1
ATOM 713 N N . ASN A 1 91 ? 3.925 -0.266 -7.901 1.00 96.94 91 ASN A N 1
ATOM 714 C CA . ASN A 1 91 ? 3.741 -1.710 -8.057 1.00 96.94 91 ASN A CA 1
ATOM 715 C C . ASN A 1 91 ? 2.296 -2.003 -8.499 1.00 96.94 91 ASN A C 1
ATOM 717 O O . ASN A 1 91 ? 1.355 -1.512 -7.881 1.00 96.94 91 ASN A O 1
ATOM 721 N N . ASP A 1 92 ? 2.137 -2.813 -9.541 1.00 97.00 92 ASP A N 1
ATOM 722 C CA . ASP A 1 92 ? 0.861 -3.215 -10.137 1.00 97.00 92 ASP A CA 1
ATOM 723 C C . ASP A 1 92 ? 0.126 -4.328 -9.377 1.00 97.00 92 ASP A C 1
ATOM 725 O O . ASP A 1 92 ? -1.034 -4.605 -9.671 1.00 97.00 92 ASP A O 1
ATOM 729 N N . HIS A 1 93 ? 0.763 -4.942 -8.377 1.00 96.06 93 HIS A N 1
ATOM 730 C CA . HIS A 1 93 ? 0.171 -5.953 -7.502 1.00 96.06 93 HIS A CA 1
ATOM 731 C C . HIS A 1 93 ? -0.507 -5.298 -6.295 1.00 96.06 93 HIS A C 1
ATOM 733 O O . HIS A 1 93 ? 0.105 -5.076 -5.239 1.00 96.06 93 HIS A O 1
ATOM 739 N N . PHE A 1 94 ? -1.801 -5.028 -6.434 1.00 97.38 94 PHE A N 1
ATOM 740 C CA . PHE A 1 94 ? -2.617 -4.448 -5.380 1.00 97.38 94 PHE A CA 1
ATOM 741 C C . PHE A 1 94 ? -3.005 -5.488 -4.336 1.00 97.38 94 PHE A C 1
ATOM 743 O O . PHE A 1 94 ? -3.297 -6.647 -4.632 1.00 97.38 94 PHE A O 1
ATOM 750 N N . ARG A 1 95 ? -3.027 -5.042 -3.081 1.00 96.50 95 ARG A N 1
ATOM 751 C CA . ARG A 1 95 ? -3.512 -5.812 -1.936 1.00 96.50 95 ARG A CA 1
ATOM 752 C C . ARG A 1 95 ? -4.678 -5.046 -1.344 1.00 96.50 95 ARG A C 1
ATOM 754 O O . ARG A 1 95 ? -4.473 -4.059 -0.647 1.00 96.50 95 ARG A O 1
ATOM 761 N N . LEU A 1 96 ? -5.886 -5.493 -1.644 1.00 97.62 96 LEU A N 1
ATOM 762 C CA . LEU A 1 96 ? -7.096 -4.902 -1.101 1.00 97.62 96 LEU A CA 1
ATOM 763 C C . LEU A 1 96 ? -7.424 -5.589 0.222 1.00 97.62 96 LEU A C 1
ATOM 765 O O . LEU A 1 96 ? -7.619 -6.802 0.251 1.00 97.62 96 LEU A O 1
ATOM 769 N N . LEU A 1 97 ? -7.431 -4.825 1.312 1.00 96.75 97 LEU A N 1
ATOM 770 C CA . LEU A 1 97 ? -7.581 -5.337 2.673 1.00 96.75 97 LEU A CA 1
ATOM 771 C C . LEU A 1 97 ? -8.972 -5.000 3.209 1.00 96.75 97 LEU A C 1
ATOM 773 O O . LEU A 1 97 ? -9.457 -3.887 3.015 1.00 96.75 97 LEU A O 1
ATOM 777 N N . ARG A 1 98 ? -9.597 -5.954 3.903 1.00 96.38 98 ARG A N 1
ATOM 778 C CA . ARG A 1 98 ? -10.875 -5.755 4.589 1.00 96.38 98 ARG A CA 1
ATOM 779 C C . ARG A 1 98 ? -10.755 -6.138 6.055 1.00 96.38 98 ARG A C 1
ATOM 781 O O . ARG A 1 98 ? -10.353 -7.254 6.397 1.00 96.38 98 ARG A O 1
ATOM 788 N N . TYR A 1 99 ? -11.157 -5.207 6.905 1.00 95.69 99 TYR A N 1
ATOM 789 C CA . TYR A 1 99 ? -11.146 -5.344 8.351 1.00 95.69 99 TYR A C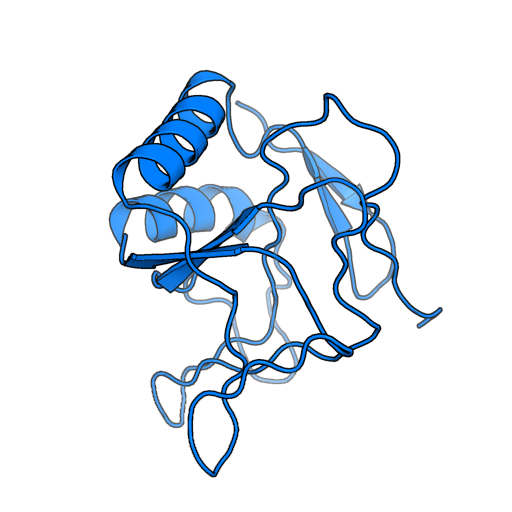A 1
ATOM 790 C C . TYR A 1 99 ? -12.593 -5.418 8.840 1.00 95.69 99 TYR A C 1
ATOM 792 O O . TYR A 1 99 ? -13.419 -4.583 8.483 1.00 95.69 99 TYR A O 1
ATOM 800 N N . ALA A 1 100 ? -12.904 -6.464 9.600 1.00 94.44 100 ALA A N 1
ATOM 801 C CA . ALA A 1 100 ? -14.150 -6.589 10.343 1.00 94.44 100 ALA A CA 1
ATOM 802 C C . ALA A 1 100 ? -13.909 -6.114 11.789 1.00 94.44 100 ALA A C 1
ATOM 804 O O . ALA A 1 100 ? -12.751 -5.945 12.180 1.00 94.44 100 ALA A O 1
ATOM 805 N N . PRO A 1 101 ? -14.955 -5.915 12.608 1.00 95.38 101 PRO A N 1
ATOM 806 C CA . PRO A 1 101 ? -14.770 -5.615 14.025 1.00 95.38 101 PRO A CA 1
ATOM 807 C C . PRO A 1 101 ? -13.829 -6.623 14.705 1.00 95.38 101 PRO A C 1
ATOM 809 O O . PRO A 1 101 ? -14.008 -7.832 14.571 1.00 95.38 101 PRO A O 1
ATO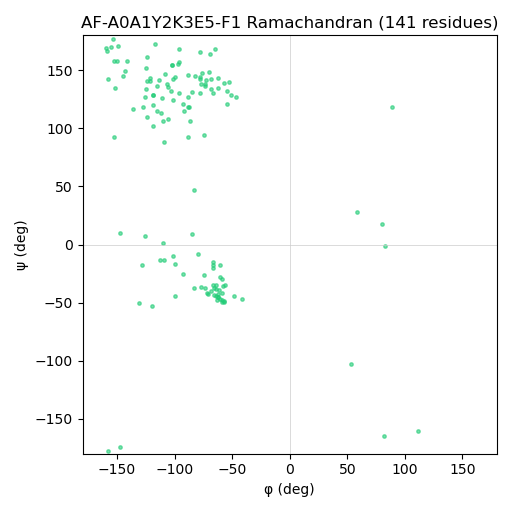M 812 N N . GLY A 1 102 ? -12.810 -6.118 15.406 1.00 93.19 102 GLY A N 1
ATOM 813 C CA . GLY A 1 102 ? -11.766 -6.931 16.043 1.00 93.19 102 GLY A CA 1
ATOM 814 C C . GLY A 1 102 ? -10.629 -7.376 15.114 1.00 93.19 102 GLY A C 1
ATOM 815 O O . GLY A 1 102 ? -9.691 -8.023 15.581 1.00 93.19 102 GLY A O 1
ATOM 816 N N . HIS A 1 103 ? -10.672 -7.039 13.819 1.00 94.50 103 HIS A N 1
ATOM 817 C CA . HIS A 1 103 ? -9.533 -7.267 12.937 1.00 94.50 103 HIS A CA 1
ATOM 818 C C . HIS A 1 103 ? -8.438 -6.212 13.139 1.00 94.50 103 HIS A C 1
ATOM 820 O O . HIS A 1 103 ? -8.728 -5.035 13.332 1.00 94.50 103 HIS A O 1
ATOM 826 N N . TYR A 1 104 ? -7.181 -6.630 13.030 1.00 92.81 104 TYR A N 1
ATOM 827 C CA . TYR A 1 104 ? -6.000 -5.795 13.202 1.00 92.81 104 TYR A CA 1
ATOM 828 C C . TYR A 1 104 ? -4.834 -6.279 12.331 1.00 92.81 104 TYR A C 1
ATOM 830 O O . TYR A 1 104 ? -4.866 -7.354 11.722 1.00 92.81 104 TYR A O 1
ATOM 838 N N . PHE A 1 105 ? -3.789 -5.456 12.289 1.00 93.69 105 PHE A N 1
ATOM 839 C CA . PHE A 1 105 ? -2.447 -5.835 11.869 1.00 93.69 105 PHE A CA 1
ATOM 840 C C . PHE A 1 105 ? -1.480 -5.203 12.879 1.00 93.69 105 PHE A C 1
ATOM 842 O O . PHE A 1 105 ? -1.468 -3.985 13.029 1.00 93.69 105 PHE A O 1
ATOM 849 N N . THR A 1 106 ? -0.737 -6.020 13.625 1.00 91.81 106 THR A N 1
ATOM 850 C CA . THR A 1 106 ? 0.195 -5.552 14.663 1.00 91.81 106 THR A CA 1
ATOM 851 C C . THR A 1 106 ? 1.344 -4.739 14.076 1.00 91.81 106 THR A C 1
ATOM 853 O O . THR A 1 106 ? 1.587 -4.786 12.874 1.00 91.81 106 THR A O 1
ATOM 856 N N . TRP A 1 107 ? 2.113 -4.058 14.930 1.00 91.50 107 TRP A N 1
ATOM 857 C CA . TRP A 1 107 ? 3.355 -3.372 14.562 1.00 91.50 107 TRP A CA 1
ATOM 858 C C . TRP A 1 107 ? 4.275 -4.240 13.693 1.00 91.50 107 TRP A C 1
ATOM 860 O O . TRP A 1 107 ? 4.582 -5.380 14.046 1.00 91.50 107 TRP A O 1
ATOM 870 N N . HIS A 1 108 ? 4.699 -3.707 12.546 1.00 90.62 108 HIS A N 1
ATOM 871 C CA . HIS A 1 108 ? 5.566 -4.397 11.593 1.00 90.62 108 HIS A CA 1
ATOM 872 C C . HIS A 1 108 ? 6.297 -3.413 10.671 1.00 90.62 108 HIS A C 1
ATOM 874 O O . HIS A 1 108 ? 5.954 -2.235 10.583 1.00 90.62 108 HIS A O 1
ATOM 880 N N . GLY A 1 109 ? 7.303 -3.925 9.960 1.00 90.00 109 GLY A N 1
ATOM 881 C CA . GLY A 1 109 ? 7.882 -3.265 8.794 1.00 90.00 109 GLY A CA 1
ATOM 882 C C . GLY A 1 109 ? 7.330 -3.860 7.501 1.00 90.00 109 GLY A C 1
ATOM 883 O O . GLY A 1 109 ? 7.122 -5.072 7.408 1.00 90.00 109 GLY A O 1
ATOM 884 N N . ASP A 1 110 ? 7.135 -3.020 6.489 1.00 91.12 110 ASP A N 1
ATOM 885 C CA . ASP A 1 110 ? 6.682 -3.479 5.180 1.00 91.12 110 ASP A CA 1
ATOM 886 C C . ASP A 1 110 ? 7.783 -4.209 4.403 1.00 91.12 110 ASP A C 1
ATOM 888 O O . ASP A 1 110 ? 8.937 -3.776 4.315 1.00 91.12 110 ASP A O 1
ATOM 892 N N . GLY A 1 111 ? 7.399 -5.325 3.782 1.00 88.50 111 GLY A N 1
ATOM 893 C CA . GLY A 1 111 ? 8.275 -6.093 2.907 1.00 88.50 111 GLY A CA 1
ATOM 894 C C . GLY A 1 111 ? 8.577 -5.372 1.590 1.00 88.50 111 GLY A C 1
ATOM 895 O O . GLY A 1 111 ? 7.742 -4.666 1.022 1.00 88.50 111 GLY A O 1
ATOM 896 N N . GLN A 1 112 ? 9.773 -5.607 1.049 1.00 91.50 112 GLN A N 1
ATOM 897 C CA . GLN A 1 112 ? 10.159 -5.100 -0.268 1.00 91.50 112 GLN A CA 1
ATOM 898 C C . GLN A 1 112 ? 9.685 -6.042 -1.376 1.00 91.50 112 GLN A C 1
ATOM 900 O O . GLN A 1 112 ? 9.976 -7.236 -1.354 1.00 91.50 112 GLN A O 1
ATOM 905 N N . PHE A 1 113 ? 9.050 -5.490 -2.404 1.00 92.25 113 PHE A N 1
ATOM 906 C CA . PHE A 1 113 ? 8.845 -6.180 -3.670 1.00 92.25 113 PHE A CA 1
ATOM 907 C C . PHE A 1 113 ? 10.050 -5.928 -4.577 1.00 92.25 113 PHE A C 1
ATOM 909 O O . PHE A 1 113 ? 10.432 -4.776 -4.788 1.00 92.25 113 PHE A O 1
ATOM 916 N N . ARG A 1 114 ? 10.664 -6.986 -5.111 1.00 93.81 114 ARG A N 1
ATOM 917 C CA . ARG A 1 114 ? 11.860 -6.901 -5.961 1.00 93.81 114 ARG A CA 1
ATOM 918 C C . ARG A 1 114 ? 11.531 -7.395 -7.363 1.00 93.81 114 ARG A C 1
ATOM 920 O O . ARG A 1 114 ? 11.244 -8.571 -7.538 1.00 93.81 114 ARG A O 1
ATOM 927 N N . TYR A 1 115 ? 11.606 -6.496 -8.341 1.00 91.81 115 TYR A N 1
ATOM 928 C CA . TYR A 1 115 ? 11.489 -6.841 -9.761 1.00 91.81 115 TYR A CA 1
ATOM 929 C C . TYR A 1 115 ? 12.833 -7.328 -10.315 1.00 91.81 115 TYR A C 1
ATOM 931 O O . TYR A 1 115 ? 12.885 -8.241 -11.132 1.00 91.81 115 TYR A O 1
ATOM 939 N N . SER A 1 116 ? 13.935 -6.716 -9.872 1.00 93.88 116 SER A N 1
ATOM 940 C CA . SER A 1 116 ? 15.296 -7.061 -10.290 1.00 93.88 116 SER A CA 1
ATOM 941 C C . SER A 1 116 ? 16.323 -6.595 -9.252 1.00 93.88 116 SER A C 1
ATOM 943 O O . SER A 1 116 ? 15.971 -6.009 -8.226 1.00 93.88 116 SER A O 1
ATOM 945 N N . ALA A 1 117 ? 17.615 -6.804 -9.526 1.00 91.94 117 ALA A N 1
ATOM 946 C CA . ALA A 1 117 ? 18.693 -6.249 -8.703 1.00 91.94 117 ALA A CA 1
ATOM 947 C C . ALA A 1 117 ? 18.674 -4.705 -8.645 1.00 91.94 117 ALA A C 1
ATOM 949 O O . ALA A 1 117 ? 19.103 -4.122 -7.651 1.00 91.94 117 ALA A O 1
ATOM 950 N N . ALA A 1 118 ? 18.156 -4.048 -9.689 1.00 93.69 118 ALA A N 1
ATOM 951 C CA . ALA A 1 118 ? 18.129 -2.592 -9.815 1.00 93.69 118 ALA A CA 1
ATOM 952 C C . ALA A 1 118 ? 16.772 -1.962 -9.448 1.00 93.69 118 ALA A C 1
ATOM 954 O O . ALA A 1 118 ? 16.712 -0.761 -9.194 1.00 93.69 118 ALA A O 1
ATOM 955 N N . GLN A 1 119 ? 15.690 -2.748 -9.391 1.00 95.69 119 GLN A N 1
ATOM 956 C CA . GLN A 1 119 ? 14.328 -2.245 -9.195 1.00 95.69 119 GLN A CA 1
ATOM 957 C C . GLN A 1 119 ? 13.620 -2.960 -8.041 1.00 95.69 119 GLN A C 1
ATOM 959 O O . GLN A 1 119 ? 13.374 -4.169 -8.080 1.00 95.69 119 GLN A O 1
ATOM 964 N N . ARG A 1 120 ? 13.248 -2.182 -7.021 1.00 96.06 120 ARG A N 1
ATOM 965 C CA . ARG A 1 120 ? 12.530 -2.650 -5.831 1.00 96.06 120 ARG A CA 1
ATOM 966 C C . ARG A 1 120 ? 11.637 -1.561 -5.244 1.00 96.06 120 ARG A C 1
ATOM 968 O O . ARG A 1 120 ? 11.907 -0.380 -5.451 1.00 96.06 120 ARG A O 1
ATOM 975 N N . SER A 1 121 ? 10.622 -1.947 -4.476 1.00 96.06 121 SER A N 1
ATOM 976 C CA . SER A 1 121 ? 9.835 -0.996 -3.688 1.00 96.06 121 SER A CA 1
ATOM 977 C C . SER A 1 121 ? 10.630 -0.481 -2.483 1.00 96.06 121 SER A C 1
ATOM 979 O O . SER A 1 121 ? 11.378 -1.226 -1.846 1.00 96.06 121 SER A O 1
ATOM 981 N N . LEU A 1 122 ? 10.463 0.811 -2.187 1.00 95.50 122 LEU A N 1
ATOM 982 C CA . LEU A 1 122 ? 11.054 1.497 -1.028 1.00 95.50 122 LEU A CA 1
ATOM 983 C C . LEU A 1 122 ? 10.029 2.275 -0.197 1.00 95.50 122 LEU A C 1
ATOM 985 O O . LEU A 1 122 ? 10.321 2.633 0.938 1.00 95.50 122 LEU A O 1
ATOM 989 N N . LEU A 1 123 ? 8.860 2.555 -0.772 1.00 95.88 123 LEU A N 1
ATOM 990 C CA . LEU A 1 123 ? 7.757 3.263 -0.139 1.00 95.88 123 LEU A CA 1
ATOM 991 C C . LEU A 1 123 ? 6.498 2.404 -0.234 1.00 95.88 123 LEU A C 1
ATOM 993 O O . LEU A 1 123 ? 6.333 1.652 -1.201 1.00 95.88 123 LEU A O 1
ATOM 997 N N . THR A 1 124 ? 5.603 2.591 0.728 1.00 96.81 124 THR A N 1
ATOM 998 C CA . THR A 1 124 ? 4.259 2.013 0.730 1.00 96.81 124 THR A CA 1
ATOM 999 C C . THR A 1 124 ? 3.239 3.097 0.413 1.00 96.81 124 THR A C 1
ATOM 1001 O O . THR A 1 124 ? 3.302 4.200 0.954 1.00 96.81 124 THR A O 1
ATOM 1004 N N . LEU A 1 125 ? 2.285 2.774 -0.461 1.00 97.62 125 LEU A N 1
ATOM 1005 C CA . LEU A 1 125 ? 1.082 3.569 -0.681 1.00 97.62 125 LEU A CA 1
ATOM 1006 C C . LEU A 1 125 ? -0.098 2.840 -0.034 1.00 97.62 125 LEU A C 1
ATOM 1008 O O . LEU A 1 125 ? -0.538 1.810 -0.544 1.00 97.62 125 LEU A O 1
ATOM 1012 N N . LEU A 1 126 ? -0.603 3.380 1.074 1.00 97.56 126 LEU A N 1
ATOM 1013 C CA . LEU A 1 126 ? -1.823 2.915 1.730 1.00 97.56 126 LEU A CA 1
ATOM 1014 C C . LEU A 1 126 ? -2.973 3.864 1.374 1.00 97.56 126 LEU A C 1
ATOM 1016 O O . LEU A 1 126 ? -2.859 5.073 1.569 1.00 97.56 126 LEU A O 1
ATOM 1020 N N . ILE A 1 127 ? -4.064 3.324 0.829 1.00 97.75 127 ILE A N 1
ATOM 1021 C CA . ILE A 1 127 ? -5.229 4.104 0.391 1.00 97.75 127 ILE A CA 1
ATOM 1022 C C . ILE A 1 127 ? -6.450 3.660 1.194 1.00 97.75 127 ILE A C 1
ATOM 1024 O O . ILE A 1 127 ? -6.853 2.500 1.113 1.00 97.75 127 ILE A O 1
ATOM 1028 N N . TYR A 1 128 ? -7.060 4.590 1.927 1.00 97.00 128 TYR A N 1
ATOM 1029 C CA . TYR A 1 128 ? -8.323 4.355 2.626 1.00 97.00 128 TYR A CA 1
ATOM 1030 C C . TYR A 1 128 ? -9.498 4.427 1.649 1.00 97.00 128 TYR A C 1
ATOM 1032 O O . TYR A 1 128 ? -9.610 5.366 0.858 1.00 97.00 128 TYR A O 1
ATOM 1040 N N . LEU A 1 129 ? -10.371 3.420 1.687 1.00 97.75 129 LEU A N 1
ATOM 1041 C CA . LEU A 1 129 ? -11.476 3.273 0.734 1.00 97.75 129 LEU A CA 1
ATOM 1042 C C . LEU A 1 129 ? -12.855 3.536 1.348 1.00 97.75 129 LEU A C 1
ATOM 1044 O O . LEU A 1 129 ? -13.822 3.717 0.615 1.00 97.75 129 LEU A O 1
ATOM 1048 N N . ASN A 1 130 ? -12.963 3.598 2.666 1.00 96.31 130 ASN A N 1
ATOM 1049 C CA . ASN A 1 130 ? -14.172 3.968 3.389 1.00 96.31 130 ASN A CA 1
ATOM 1050 C C . ASN A 1 130 ? -13.795 4.526 4.767 1.00 96.31 130 ASN A C 1
ATOM 1052 O O . ASN A 1 130 ? -12.629 4.479 5.158 1.00 96.31 130 ASN A O 1
ATOM 1056 N N . ASP A 1 131 ? -14.781 5.088 5.453 1.00 94.81 131 ASP A N 1
ATOM 1057 C CA . ASP A 1 131 ? -14.641 5.816 6.718 1.00 94.81 131 ASP A CA 1
ATOM 1058 C C . ASP A 1 131 ? -15.870 5.647 7.635 1.00 94.81 131 ASP A C 1
ATOM 1060 O O . ASP A 1 131 ? -15.990 6.308 8.663 1.00 94.81 131 ASP A O 1
ATOM 1064 N N . ASP A 1 132 ? -16.784 4.735 7.296 1.00 94.31 132 ASP A N 1
ATOM 1065 C CA . ASP A 1 132 ? -18.026 4.455 8.018 1.00 94.31 132 ASP A CA 1
ATOM 1066 C C . ASP A 1 132 ? -17.820 3.498 9.209 1.00 94.31 132 ASP A C 1
ATOM 1068 O O . ASP A 1 132 ? -18.553 2.526 9.390 1.00 94.31 132 ASP A O 1
ATOM 1072 N N . PHE A 1 133 ? -16.795 3.759 10.025 1.00 94.81 133 PHE A N 1
ATOM 1073 C CA . PHE A 1 133 ? -16.419 2.933 11.177 1.00 94.81 133 PHE A CA 1
ATOM 1074 C C . PHE A 1 133 ? -15.682 3.735 12.265 1.00 94.81 133 PHE A C 1
ATOM 1076 O O . PHE A 1 133 ? -15.437 4.931 12.139 1.00 94.81 133 PHE A O 1
ATOM 1083 N N . THR A 1 134 ? -15.358 3.077 13.380 1.00 94.88 134 THR A N 1
ATOM 1084 C CA . THR A 1 134 ? -14.556 3.631 14.484 1.00 94.88 134 THR A CA 1
ATOM 1085 C C . THR A 1 134 ? -13.355 2.726 14.736 1.00 94.88 134 THR A C 1
ATOM 1087 O O . THR A 1 134 ? -13.498 1.503 14.688 1.00 94.88 134 THR A O 1
ATOM 1090 N N . GLY A 1 135 ? -12.193 3.318 15.020 1.00 94.31 135 GLY A N 1
ATOM 1091 C CA . GLY A 1 135 ? -10.913 2.614 15.056 1.00 94.31 135 GLY A CA 1
ATOM 1092 C C . GLY A 1 135 ? -10.310 2.446 13.655 1.00 94.31 135 GLY A C 1
ATOM 1093 O O . GLY A 1 135 ? -10.778 3.058 12.696 1.00 94.31 135 GLY A O 1
ATOM 1094 N N . GLY A 1 136 ? -9.314 1.567 13.512 1.00 93.25 136 GLY A N 1
ATOM 1095 C CA . GLY A 1 136 ? -8.690 1.250 12.217 1.00 93.25 136 GLY A CA 1
ATOM 1096 C C . GLY A 1 136 ? -7.649 2.274 11.755 1.00 93.25 136 GLY A C 1
ATOM 1097 O O . GLY A 1 136 ? -7.302 2.320 10.573 1.00 93.25 136 GLY A O 1
ATOM 1098 N N . GLU A 1 137 ? -7.163 3.100 12.678 1.00 93.50 137 GLU A N 1
ATOM 1099 C CA . GLU A 1 137 ? -6.101 4.064 12.450 1.00 93.50 137 GLU A CA 1
ATOM 1100 C C . GLU A 1 137 ? -4.796 3.358 12.052 1.00 93.50 137 GLU A C 1
ATOM 1102 O O . GLU A 1 137 ? -4.451 2.294 12.565 1.00 93.50 137 GLU A O 1
ATOM 1107 N N . THR A 1 138 ? -4.038 3.974 11.141 1.00 92.94 138 THR A N 1
ATOM 1108 C CA . THR A 1 138 ? -2.637 3.592 10.925 1.00 92.94 138 THR A CA 1
ATOM 1109 C C . THR A 1 138 ? -1.763 4.451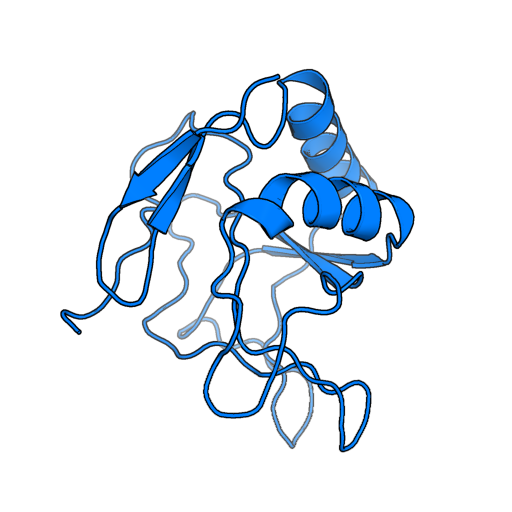 11.816 1.00 92.94 138 THR A C 1
ATOM 1111 O O . THR A 1 138 ? -1.671 5.666 11.626 1.00 92.94 138 THR A O 1
ATOM 1114 N N . GLU A 1 139 ? -1.110 3.805 12.769 1.00 91.50 139 GLU A N 1
ATOM 1115 C CA . GLU A 1 139 ? -0.177 4.442 13.684 1.00 91.50 139 GLU A CA 1
ATOM 1116 C C . GLU A 1 139 ? 1.270 4.163 13.263 1.00 91.50 139 GLU A C 1
ATOM 1118 O O . GLU A 1 139 ? 1.578 3.167 12.607 1.00 91.50 139 GLU A O 1
ATOM 1123 N N . PHE A 1 140 ? 2.172 5.060 13.651 1.00 89.62 140 PHE A N 1
ATOM 1124 C CA . PHE A 1 140 ? 3.609 4.914 13.450 1.00 89.62 140 PHE A CA 1
ATOM 1125 C C . PHE A 1 140 ? 4.296 5.056 14.809 1.00 89.62 140 PHE A C 1
ATOM 1127 O O . PHE A 1 140 ? 3.987 5.995 15.548 1.00 89.62 140 PHE A O 1
ATOM 1134 N N . GLU A 1 141 ? 5.241 4.167 15.137 1.00 81.31 141 GLU A N 1
ATOM 1135 C CA . GLU A 1 141 ? 6.151 4.420 16.259 1.00 81.31 141 GLU A CA 1
ATOM 1136 C C . GLU A 1 141 ? 6.876 5.749 16.015 1.00 81.31 141 GLU A C 1
ATOM 1138 O O . GLU A 1 141 ? 7.245 6.073 14.881 1.00 81.31 141 GLU A O 1
ATOM 1143 N N . GLN A 1 142 ? 7.041 6.547 17.073 1.00 65.12 142 GLN A N 1
ATOM 1144 C CA . GLN A 1 142 ? 7.730 7.832 16.975 1.00 65.12 142 GLN A CA 1
ATOM 1145 C C . GLN A 1 142 ? 9.125 7.613 16.362 1.00 65.12 142 GLN A C 1
ATOM 1147 O O . GLN A 1 142 ? 9.916 6.819 16.867 1.00 65.12 142 GLN A O 1
ATOM 1152 N N . PHE A 1 143 ? 9.371 8.271 15.226 1.00 55.28 143 PHE A N 1
ATOM 1153 C CA . PHE A 1 143 ? 10.518 8.039 14.343 1.00 55.28 143 PHE A CA 1
ATOM 1154 C C . PHE A 1 143 ? 11.841 8.646 14.791 1.00 55.28 143 PHE A C 1
ATOM 1156 O O . PHE A 1 143 ? 11.828 9.715 15.438 1.00 55.28 143 PHE A O 1
#

Secondary structure (DSSP, 8-state):
---EEEE--SS-EEEESSS-HHHHHHHHHHHHHH--EE-PEEETTEEE--TTTB--EEEEEE-HHHHHHHHHHHGGGS-S-BTTB------SEEEEEE--TT--B-S-PPPPPBSSSS-B--S---------SS---------

Foldseek 3Di:
DQWDWADDDPADIDIPPLDDPVRLVVVVVVDVVQDWDFDFDQDPVGTHRDVVQWGWIKDKDFDQPVFQSSCVNCVVVDDCDDPHDGDDTGGRIDIDIGDDVPTDGDDDDDDKDDPDPRDIDDDDDDDDSDDPDPDPDDDDDDD

Sequence (143 aa):
MSVSKIPYSSKAFALTELLNDAERRAIIRRGAAEGYHKALMQTEDGAVYAEETRNNDRVIFVDADLAQTLYARIEPFLPSLIAIYRPLCLNDHFRLLRYAPGHYFTWHGDGQFRYSAAQRSLLTLLIYLNDDFTGGETEFEQF

InterPro domains:
  IPR045054 Prolyl 4-hydroxylase [PTHR10869] (10-141)

Organism: NCBI:txid1434232

Solvent-accessible surface area (backbone atoms only — not comparable to full-atom values): 9465 Å² total; per-residue (Å²): 129,75,66,44,80,43,84,75,55,101,87,46,65,50,69,45,62,80,61,54,72,68,58,35,51,48,53,54,51,48,44,66,72,73,48,70,38,76,47,57,44,83,51,98,95,40,79,42,79,46,61,91,49,30,60,27,30,30,34,77,50,76,40,62,67,60,19,54,57,51,31,72,69,47,54,89,76,51,66,80,59,57,96,92,43,59,81,85,78,52,76,33,71,44,73,51,73,48,72,56,95,91,42,52,68,57,94,78,82,85,83,69,52,71,85,50,99,89,40,62,55,88,77,84,87,86,80,84,72,78,76,95,72,84,80,90,76,88,82,76,78,90,129

pLDDT: mean 92.27, std 7.79, range [55.28, 98.5]

Nearest PDB structures (foldseek):
  4iw3-assembly2_J  TM=5.622E-01  e=1.438E+00  Pseudomonas putida KT2440
  6t8m-assembly2_B  TM=3.721E-01  e=7.293E+00  Dictyostelium discoideum

Mean predicted aligned error: 4.47 Å

Radius of gyration: 15.94 Å; Cα contacts (8 Å, |Δi|>4): 147; chains: 1; bounding box: 39×40×33 Å